Protein AF-A0A957UY14-F1 (afdb_monomer)

Radius of gyration: 18.24 Å; Cα contacts (8 Å, |Δi|>4): 116; chains: 1; bounding box: 38×36×48 Å

Structure (mmCIF, N/CA/C/O backbone):
data_AF-A0A957UY14-F1
#
_entry.id   AF-A0A957UY14-F1
#
loop_
_atom_site.group_PDB
_atom_site.id
_atom_site.type_symbol
_atom_site.label_atom_id
_atom_site.label_alt_id
_atom_site.label_comp_id
_atom_site.label_asym_id
_atom_site.label_entity_id
_atom_site.label_seq_id
_atom_site.pdbx_PDB_ins_code
_atom_site.Cartn_x
_atom_site.Cartn_y
_atom_site.Cartn_z
_atom_site.occupancy
_atom_site.B_iso_or_equiv
_atom_site.auth_seq_id
_atom_site.auth_comp_id
_atom_site.auth_asym_id
_atom_site.auth_atom_id
_atom_site.pdbx_PDB_model_num
ATOM 1 N N . MET A 1 1 ? 6.338 5.006 -22.745 1.00 72.25 1 MET A N 1
ATOM 2 C CA . MET A 1 1 ? 5.763 6.368 -22.820 1.00 72.25 1 MET A CA 1
ATOM 3 C C . MET A 1 1 ? 5.043 6.459 -24.141 1.00 72.25 1 MET A C 1
ATOM 5 O O . MET A 1 1 ? 5.580 5.964 -25.119 1.00 72.25 1 MET A O 1
ATOM 9 N N . THR A 1 2 ? 3.829 6.998 -24.161 1.00 76.50 2 THR A N 1
ATOM 10 C CA . THR A 1 2 ? 2.974 6.972 -25.360 1.00 76.50 2 THR A CA 1
ATOM 11 C C . THR A 1 2 ? 3.459 7.912 -26.467 1.00 76.50 2 THR A C 1
ATOM 13 O O . THR A 1 2 ? 2.970 7.837 -27.590 1.00 76.50 2 THR A O 1
ATOM 16 N N . GLY A 1 3 ? 4.407 8.805 -26.159 1.00 80.12 3 GLY A N 1
ATOM 17 C CA . GLY A 1 3 ? 4.925 9.821 -27.075 1.00 80.12 3 GLY A CA 1
ATOM 18 C C . GLY A 1 3 ? 4.070 11.090 -27.094 1.00 80.12 3 GLY A C 1
ATOM 19 O O . GLY A 1 3 ? 4.488 12.113 -27.636 1.00 80.12 3 GLY A O 1
ATOM 20 N N . PHE A 1 4 ? 2.895 11.065 -26.457 1.00 86.50 4 PHE A N 1
ATOM 21 C CA . PHE A 1 4 ? 2.020 12.221 -26.316 1.00 86.50 4 PHE A CA 1
ATOM 22 C C . PHE A 1 4 ? 2.350 12.973 -25.028 1.00 86.50 4 PHE A C 1
ATOM 24 O O . PHE A 1 4 ? 1.929 12.582 -23.940 1.00 86.50 4 PHE A O 1
ATOM 31 N N . PHE A 1 5 ? 3.051 14.104 -25.157 1.00 86.12 5 PHE A N 1
ATOM 32 C CA . PHE A 1 5 ? 3.450 14.954 -24.026 1.00 86.12 5 PHE A CA 1
ATOM 33 C C . PHE A 1 5 ? 2.296 15.256 -23.056 1.00 86.12 5 PHE A C 1
ATOM 35 O O . PHE A 1 5 ? 2.445 15.115 -21.845 1.00 86.12 5 PHE A O 1
ATOM 42 N N . TRP A 1 6 ? 1.124 15.609 -23.593 1.00 89.06 6 TRP A N 1
ATOM 43 C CA . TRP A 1 6 ? -0.068 15.951 -22.810 1.00 89.06 6 TRP A CA 1
ATOM 44 C C . TRP A 1 6 ? -0.649 14.794 -21.998 1.00 89.06 6 TRP A C 1
ATOM 46 O O . TRP A 1 6 ? -1.484 15.035 -21.135 1.00 89.06 6 TRP A O 1
ATOM 56 N N . PHE A 1 7 ? -0.229 13.559 -22.261 1.00 86.38 7 PHE A N 1
ATOM 57 C CA . PHE A 1 7 ? -0.641 12.384 -21.503 1.00 86.38 7 PHE A CA 1
ATOM 58 C C . PHE A 1 7 ? 0.487 11.886 -20.594 1.00 86.38 7 PHE A C 1
ATOM 60 O O . PHE A 1 7 ? 0.280 11.643 -19.407 1.00 86.38 7 PHE A O 1
ATOM 67 N N . ASP A 1 8 ? 1.703 11.817 -21.132 1.00 88.38 8 ASP A N 1
ATOM 68 C CA . ASP A 1 8 ? 2.876 11.290 -20.440 1.00 88.38 8 ASP A CA 1
ATOM 69 C C . ASP A 1 8 ? 3.342 12.207 -19.290 1.00 88.38 8 ASP A C 1
ATOM 71 O O . ASP A 1 8 ? 3.679 11.719 -18.207 1.00 88.38 8 ASP A O 1
ATOM 75 N N . TRP A 1 9 ? 3.325 13.535 -19.487 1.00 90.50 9 TRP A N 1
ATOM 76 C CA . TRP A 1 9 ? 3.751 14.492 -18.458 1.00 90.50 9 TRP A CA 1
ATOM 77 C C . TRP A 1 9 ? 2.804 14.526 -17.249 1.00 90.50 9 TRP A C 1
ATOM 79 O O . TRP A 1 9 ? 3.298 14.349 -16.129 1.00 90.50 9 TRP A O 1
ATOM 89 N N . PRO A 1 10 ? 1.469 14.688 -17.406 1.00 94.19 10 PRO A N 1
ATOM 90 C CA . PRO A 1 10 ? 0.572 14.677 -16.254 1.00 94.19 10 PRO 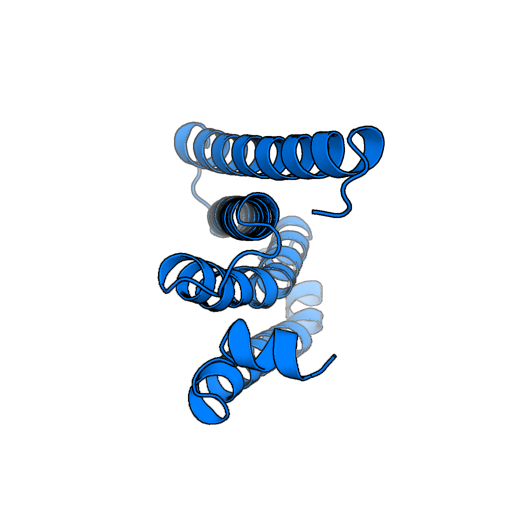A CA 1
ATOM 91 C C . PRO A 1 10 ? 0.601 13.350 -15.506 1.00 94.19 10 PRO A C 1
ATOM 93 O O . PRO A 1 10 ? 0.535 13.349 -14.282 1.00 94.19 10 PRO A O 1
ATOM 96 N N . LEU A 1 11 ? 0.723 12.225 -16.216 1.00 92.75 11 LEU A N 1
ATOM 97 C CA . LEU A 1 11 ? 0.752 10.906 -15.595 1.00 92.75 11 LEU A CA 1
ATOM 98 C C . LEU A 1 11 ? 1.959 10.750 -14.657 1.00 92.75 11 LEU A C 1
ATOM 100 O O . LEU A 1 11 ? 1.794 10.359 -13.500 1.00 92.75 11 LEU A O 1
ATOM 104 N N . LEU A 1 12 ? 3.158 11.121 -15.123 1.00 93.00 12 LEU A N 1
ATOM 105 C CA . LEU A 1 12 ? 4.360 11.138 -14.286 1.00 93.00 12 LEU A CA 1
ATOM 106 C C . LEU A 1 12 ? 4.232 12.122 -13.120 1.00 93.00 12 LEU A C 1
ATOM 108 O O . LEU A 1 12 ? 4.537 11.765 -11.982 1.00 93.00 12 LEU A O 1
ATOM 112 N N . ALA A 1 13 ? 3.775 13.348 -13.394 1.00 94.69 13 ALA A N 1
ATOM 113 C CA . ALA A 1 13 ? 3.656 14.394 -12.384 1.00 94.69 13 ALA A CA 1
ATOM 114 C C . ALA A 1 13 ? 2.683 13.996 -11.267 1.00 94.69 13 ALA A C 1
ATOM 116 O O . ALA A 1 13 ? 3.012 14.128 -10.090 1.00 94.69 13 ALA A O 1
ATOM 117 N N . LEU A 1 14 ? 1.513 13.460 -11.623 1.00 95.94 14 LEU A N 1
ATOM 118 C CA . LEU A 1 14 ? 0.502 13.005 -10.669 1.00 95.94 14 LEU A CA 1
ATOM 119 C C . LEU A 1 14 ? 0.990 11.809 -9.857 1.00 95.94 14 LEU A C 1
ATOM 121 O O . LEU A 1 14 ? 0.802 11.781 -8.643 1.00 95.94 14 LEU A O 1
ATOM 125 N N . SER A 1 15 ? 1.637 10.839 -10.505 1.00 95.31 15 SER A N 1
ATOM 126 C CA . SER A 1 15 ? 2.206 9.684 -9.811 1.00 95.31 15 SER A CA 1
ATOM 127 C C . SER A 1 15 ? 3.245 10.118 -8.774 1.00 95.31 15 SER A C 1
ATOM 129 O O . SER A 1 15 ? 3.146 9.754 -7.601 1.00 95.31 15 SER A O 1
ATOM 131 N N . LEU A 1 16 ? 4.194 10.970 -9.172 1.00 95.50 16 LEU A N 1
ATOM 132 C CA . LEU A 1 16 ? 5.233 11.466 -8.274 1.00 95.50 16 LEU A CA 1
ATOM 133 C C . LEU A 1 16 ? 4.650 12.324 -7.143 1.00 95.50 16 LEU A C 1
ATOM 135 O O . LEU A 1 16 ? 5.020 12.145 -5.982 1.00 95.50 16 LEU A O 1
ATOM 139 N N . ALA A 1 17 ? 3.713 13.220 -7.462 1.00 97.44 17 ALA A N 1
ATOM 140 C CA . ALA A 1 17 ? 3.041 14.060 -6.477 1.00 97.44 17 ALA A CA 1
ATOM 141 C C . ALA A 1 17 ? 2.303 13.215 -5.429 1.00 97.44 17 ALA A C 1
ATOM 143 O O . ALA A 1 17 ? 2.483 13.443 -4.235 1.00 97.44 17 ALA A O 1
ATOM 144 N N . ASN A 1 18 ? 1.547 12.197 -5.851 1.00 97.06 18 ASN A N 1
ATOM 145 C CA . ASN A 1 18 ? 0.877 11.274 -4.932 1.00 97.06 18 ASN A CA 1
ATOM 146 C C . ASN A 1 18 ? 1.880 10.526 -4.050 1.00 97.06 18 ASN A C 1
ATOM 148 O O . ASN A 1 18 ? 1.674 10.418 -2.840 1.00 97.06 18 ASN A O 1
ATOM 152 N N . GLY A 1 19 ? 2.991 10.061 -4.628 1.00 97.06 19 GLY A N 1
ATOM 153 C CA . GLY A 1 19 ? 4.067 9.414 -3.879 1.00 97.06 19 GLY A CA 1
ATOM 154 C C . GLY A 1 19 ? 4.626 10.302 -2.764 1.00 97.06 19 GLY A C 1
ATOM 155 O O . GLY A 1 19 ? 4.734 9.860 -1.616 1.00 97.06 19 GLY A O 1
ATOM 156 N N . ILE A 1 20 ? 4.919 11.567 -3.081 1.00 98.00 20 ILE A N 1
ATOM 157 C CA . ILE A 1 20 ? 5.446 12.555 -2.128 1.00 98.00 20 ILE A CA 1
ATOM 158 C C . ILE A 1 20 ? 4.407 12.894 -1.058 1.00 98.00 20 ILE A C 1
ATOM 160 O O . ILE A 1 20 ? 4.727 12.879 0.130 1.00 98.00 20 ILE A O 1
ATOM 164 N N . VAL A 1 21 ? 3.164 13.175 -1.459 1.00 98.25 21 VAL A N 1
ATOM 165 C CA . VAL A 1 21 ? 2.084 13.551 -0.537 1.00 98.25 21 VAL A CA 1
ATOM 166 C C . VAL A 1 21 ? 1.811 12.436 0.467 1.00 98.25 21 VAL A C 1
ATOM 168 O O . VAL A 1 21 ? 1.676 12.714 1.655 1.00 98.25 21 VAL A O 1
ATOM 171 N N . LEU A 1 22 ? 1.779 11.176 0.029 1.00 97.62 22 LEU A N 1
ATOM 172 C CA . LEU A 1 22 ? 1.540 10.038 0.918 1.00 97.62 22 LEU A CA 1
ATOM 173 C C . LEU A 1 22 ? 2.717 9.773 1.865 1.00 97.62 22 LEU A C 1
ATOM 175 O O . LEU A 1 22 ? 2.499 9.472 3.041 1.00 97.62 22 LEU A O 1
ATOM 179 N N . LEU A 1 23 ? 3.958 9.937 1.393 1.00 97.94 23 LEU A N 1
ATOM 180 C CA . LEU A 1 23 ? 5.142 9.850 2.254 1.00 97.94 23 LEU A CA 1
ATOM 181 C C . LEU A 1 23 ? 5.103 10.927 3.337 1.00 97.94 23 LEU A C 1
ATOM 183 O O . LEU A 1 23 ? 5.239 10.631 4.526 1.00 97.94 23 LEU A O 1
ATOM 187 N N . TRP A 1 24 ? 4.884 12.172 2.911 1.00 98.25 24 TRP A N 1
ATOM 188 C CA . TRP A 1 24 ? 4.780 13.328 3.788 1.00 98.25 24 TRP A CA 1
ATOM 189 C C . TRP A 1 24 ? 3.652 13.152 4.804 1.00 98.25 24 TRP A C 1
ATOM 191 O O . TRP A 1 24 ? 3.884 13.331 5.996 1.00 98.25 24 TRP A O 1
ATOM 201 N N . LEU A 1 25 ? 2.468 12.716 4.369 1.00 97.19 25 LEU A N 1
ATOM 202 C CA . LEU A 1 25 ? 1.332 12.457 5.250 1.00 97.19 25 LEU A CA 1
ATOM 203 C C . LEU A 1 25 ? 1.677 11.410 6.315 1.00 97.19 25 LEU A C 1
ATOM 205 O O . LEU A 1 25 ? 1.435 11.638 7.500 1.00 97.19 25 LEU A O 1
ATOM 209 N N . GLY A 1 26 ? 2.282 10.285 5.920 1.00 96.88 26 GLY A N 1
ATOM 210 C CA . GLY A 1 26 ? 2.705 9.248 6.861 1.00 96.88 26 GLY A CA 1
ATOM 211 C C . GLY A 1 26 ? 3.731 9.759 7.880 1.00 96.88 26 GLY A C 1
ATOM 212 O O . GLY A 1 26 ? 3.611 9.464 9.068 1.00 96.88 26 GLY A O 1
ATOM 213 N N . LEU A 1 27 ? 4.698 10.576 7.446 1.00 97.69 27 LEU A N 1
ATOM 214 C CA . LEU A 1 27 ? 5.678 11.208 8.337 1.00 97.69 27 LEU A CA 1
ATOM 215 C C . LEU A 1 27 ? 5.025 12.205 9.297 1.00 97.69 27 LEU A C 1
ATOM 217 O O . LEU A 1 27 ? 5.273 12.144 10.499 1.00 97.69 27 LEU A O 1
ATOM 221 N N . VAL A 1 28 ? 4.168 13.097 8.796 1.00 97.50 28 VAL A N 1
ATOM 222 C CA . VAL A 1 28 ? 3.468 14.090 9.621 1.00 97.50 28 VAL A CA 1
ATOM 223 C C . VAL A 1 28 ? 2.634 13.397 10.687 1.00 97.50 28 VAL A C 1
ATOM 225 O O . VAL A 1 28 ? 2.759 13.744 11.860 1.00 97.50 28 VAL A O 1
ATOM 228 N N . VAL A 1 29 ? 1.851 12.382 10.317 1.00 96.12 29 VAL A N 1
ATOM 229 C CA . VAL A 1 29 ? 1.060 11.602 11.276 1.00 96.12 29 VAL A CA 1
ATOM 230 C C . VAL A 1 29 ? 1.973 10.922 12.298 1.00 96.12 29 VAL A C 1
ATOM 232 O O . VAL A 1 29 ? 1.749 11.054 13.499 1.00 96.12 29 VAL A O 1
ATOM 235 N N . LEU A 1 30 ? 3.035 10.238 11.869 1.00 96.38 30 LEU A N 1
ATOM 236 C CA . LEU A 1 30 ? 3.923 9.515 12.783 1.00 96.38 30 LEU A CA 1
ATOM 237 C C . LEU A 1 30 ? 4.637 10.434 13.790 1.00 96.38 30 LEU A C 1
ATOM 239 O O . LEU A 1 30 ? 4.835 10.046 14.946 1.00 96.38 30 LEU A O 1
ATOM 243 N N . LEU A 1 31 ? 5.034 11.628 13.348 1.00 96.06 31 LEU A N 1
ATOM 244 C CA . LEU A 1 31 ? 5.824 12.574 14.135 1.00 96.06 31 LEU A CA 1
ATOM 245 C C . LEU A 1 31 ? 4.972 13.495 15.018 1.00 96.06 31 LEU A C 1
ATOM 247 O O . LEU A 1 31 ? 5.445 13.895 16.076 1.00 96.06 31 LEU A O 1
ATOM 251 N N . ASN A 1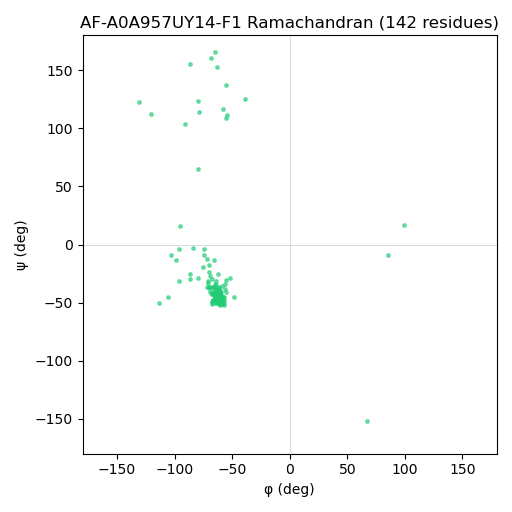 32 ? 3.736 13.812 14.618 1.00 96.62 32 ASN A N 1
ATOM 252 C CA . ASN A 1 32 ? 2.887 14.777 15.331 1.00 96.62 32 ASN A CA 1
ATOM 253 C C . ASN A 1 32 ? 1.783 14.132 16.181 1.00 96.62 32 ASN A C 1
ATOM 255 O O . ASN A 1 32 ? 1.110 14.831 16.933 1.00 96.62 32 ASN A O 1
ATOM 259 N N . THR A 1 33 ? 1.556 12.818 16.083 1.00 94.25 33 THR A N 1
ATOM 260 C CA . THR A 1 33 ? 0.497 12.181 16.879 1.00 94.25 33 THR A CA 1
ATOM 261 C C . THR A 1 33 ? 0.954 11.928 18.318 1.00 94.25 33 THR A C 1
ATOM 263 O O . THR A 1 33 ? 1.904 11.182 18.546 1.00 94.25 33 THR A O 1
ATOM 266 N N . GLU A 1 34 ? 0.216 12.457 19.300 1.00 90.94 34 GLU A N 1
ATOM 267 C CA . GLU A 1 34 ? 0.499 12.255 20.733 1.00 90.94 34 GLU A CA 1
ATOM 268 C C . GLU A 1 34 ? 0.335 10.794 21.189 1.00 90.94 34 GLU A C 1
ATOM 270 O O . GLU A 1 34 ? 1.056 10.315 22.064 1.00 90.94 34 GLU A O 1
ATOM 275 N N . ARG A 1 35 ? -0.615 10.054 20.597 1.00 87.88 35 ARG A N 1
ATOM 276 C CA . ARG A 1 35 ? -0.898 8.648 20.934 1.00 87.88 35 ARG A CA 1
ATOM 277 C C . ARG A 1 35 ? -0.713 7.726 19.732 1.00 87.88 35 ARG A C 1
ATOM 279 O O . ARG A 1 35 ? -1.528 7.708 18.811 1.00 87.88 35 ARG A O 1
ATOM 286 N N . ARG A 1 36 ? 0.307 6.866 19.788 1.00 90.56 36 ARG A N 1
ATOM 287 C CA . ARG A 1 36 ? 0.606 5.849 18.761 1.00 90.56 36 ARG A CA 1
ATOM 288 C C . ARG A 1 36 ? -0.282 4.609 18.892 1.00 90.56 36 ARG A C 1
ATOM 290 O O . ARG A 1 36 ? 0.181 3.520 19.214 1.00 90.56 36 ARG A O 1
ATOM 297 N N . THR A 1 37 ? -1.584 4.781 18.684 1.00 92.94 37 THR A N 1
ATOM 298 C CA . THR A 1 37 ? -2.530 3.652 18.673 1.00 92.94 37 THR A CA 1
ATOM 299 C C . THR A 1 37 ? -2.303 2.745 17.458 1.00 92.94 37 THR A C 1
ATOM 301 O O . THR A 1 37 ? -1.730 3.174 16.455 1.00 92.94 37 THR A O 1
ATOM 304 N N . ALA A 1 38 ? -2.788 1.499 17.509 1.00 91.06 38 ALA A N 1
ATOM 305 C CA . ALA A 1 38 ? -2.636 0.562 16.393 1.00 91.06 38 ALA A CA 1
ATOM 306 C C . ALA A 1 38 ? -3.263 1.086 15.087 1.00 91.06 38 ALA A C 1
ATOM 308 O O . ALA A 1 38 ? -2.688 0.900 14.021 1.00 91.06 38 ALA A O 1
ATOM 309 N N . GLY A 1 39 ? -4.386 1.809 15.158 1.00 92.38 39 GLY A N 1
ATOM 310 C CA . GLY A 1 39 ? -4.991 2.443 13.983 1.00 92.38 39 GLY A CA 1
ATOM 311 C C . GLY A 1 39 ? -4.149 3.548 13.365 1.00 92.38 39 GLY A C 1
ATOM 312 O O . GLY A 1 39 ? -4.076 3.641 12.145 1.00 92.38 39 GLY A O 1
ATOM 313 N N . VAL A 1 40 ? -3.462 4.343 14.190 1.00 94.44 40 VAL A N 1
ATOM 314 C CA . VAL A 1 40 ? -2.518 5.360 13.702 1.00 94.44 40 VAL A CA 1
ATOM 315 C C . VAL A 1 40 ? -1.346 4.680 12.998 1.00 94.44 40 VAL A C 1
ATOM 317 O O . VAL A 1 40 ? -0.968 5.094 11.908 1.00 94.44 40 VAL A O 1
ATOM 320 N N . MET A 1 41 ? -0.806 3.598 13.568 1.00 95.38 41 MET A N 1
ATOM 321 C CA . MET A 1 41 ? 0.266 2.832 12.920 1.00 95.38 41 MET A CA 1
ATOM 322 C C . MET A 1 41 ? -0.200 2.189 11.605 1.00 95.38 41 MET A C 1
ATOM 324 O O . MET A 1 41 ? 0.541 2.218 10.626 1.00 95.38 41 MET A O 1
ATOM 328 N N . LEU A 1 42 ? -1.434 1.672 11.546 1.00 94.75 42 LEU A N 1
ATOM 329 C CA . LEU A 1 42 ? -2.034 1.153 10.310 1.00 94.75 42 LEU A CA 1
ATOM 330 C C . LEU A 1 42 ? -2.211 2.244 9.250 1.00 94.75 42 LEU A C 1
ATOM 332 O O . LEU A 1 42 ? -1.930 1.996 8.081 1.00 94.75 42 LEU A O 1
ATOM 336 N N . LEU A 1 43 ? -2.637 3.445 9.646 1.00 95.25 43 LEU A N 1
ATOM 337 C CA . LEU A 1 43 ? -2.785 4.584 8.742 1.00 95.25 43 LEU A CA 1
ATOM 338 C C . LEU A 1 43 ? -1.430 5.027 8.172 1.00 95.25 43 LEU A C 1
ATOM 340 O O . LEU A 1 43 ? -1.312 5.232 6.966 1.00 95.25 43 LEU A O 1
ATOM 344 N N . VAL A 1 44 ? -0.399 5.120 9.020 1.00 96.69 44 VAL A N 1
ATOM 345 C CA . VAL A 1 44 ? 0.980 5.423 8.598 1.00 96.69 44 VAL A CA 1
ATOM 346 C C . VAL A 1 44 ? 1.493 4.354 7.633 1.00 96.69 44 VAL A C 1
ATOM 348 O O . VAL A 1 44 ? 2.008 4.688 6.569 1.00 96.69 44 VAL A O 1
ATOM 351 N N . ALA A 1 45 ? 1.299 3.073 7.960 1.00 95.69 45 ALA A N 1
ATOM 352 C CA . ALA A 1 45 ? 1.698 1.969 7.094 1.00 95.69 45 ALA A CA 1
ATOM 353 C C . ALA A 1 45 ? 0.971 2.011 5.740 1.00 95.69 45 ALA A C 1
ATOM 355 O O . ALA A 1 45 ? 1.612 1.865 4.704 1.00 95.69 45 ALA A O 1
ATOM 356 N N . ALA A 1 46 ? -0.342 2.262 5.725 1.00 95.81 46 ALA A N 1
ATOM 357 C CA . ALA A 1 46 ? -1.116 2.404 4.492 1.00 95.81 46 ALA A CA 1
ATOM 358 C C . ALA A 1 46 ? -0.601 3.562 3.622 1.00 95.81 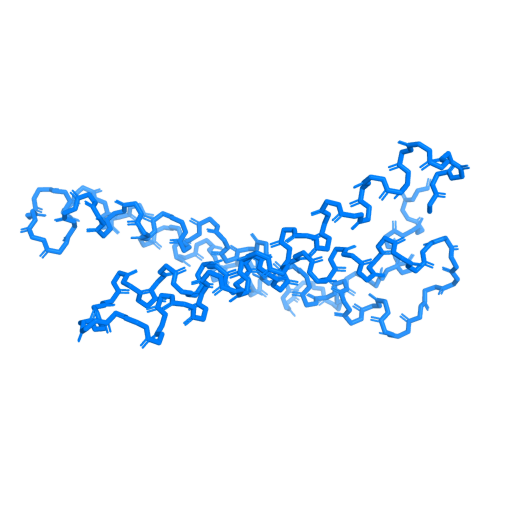46 ALA A C 1
ATOM 360 O O . ALA A 1 46 ? -0.425 3.393 2.416 1.00 95.81 46 ALA A O 1
ATOM 361 N N . ALA A 1 47 ? -0.300 4.713 4.234 1.00 96.88 47 ALA A N 1
ATOM 362 C CA . ALA A 1 47 ? 0.255 5.866 3.532 1.00 96.88 47 ALA A CA 1
ATOM 363 C C . ALA A 1 47 ? 1.632 5.551 2.922 1.00 96.88 47 ALA A C 1
ATOM 365 O O . ALA A 1 47 ? 1.873 5.834 1.750 1.00 96.88 47 ALA A O 1
ATOM 366 N N . TRP A 1 48 ? 2.522 4.898 3.670 1.00 96.94 48 TRP A N 1
ATOM 367 C CA . TRP A 1 48 ? 3.842 4.515 3.161 1.00 96.94 48 TRP A CA 1
ATOM 368 C C . TRP A 1 48 ? 3.782 3.433 2.081 1.00 96.94 48 TRP A C 1
ATOM 370 O O . TRP A 1 48 ? 4.528 3.523 1.110 1.00 96.94 48 TRP A O 1
ATOM 380 N N . LEU A 1 49 ? 2.872 2.460 2.189 1.00 96.00 49 LEU A N 1
ATOM 381 C CA . LEU A 1 49 ? 2.632 1.480 1.124 1.00 96.00 49 LEU A CA 1
ATOM 382 C C . LEU A 1 49 ? 2.140 2.165 -0.154 1.00 96.00 49 LEU A C 1
ATOM 384 O O . LEU A 1 49 ? 2.638 1.870 -1.238 1.00 96.00 49 LEU A O 1
ATOM 388 N N . GLY A 1 50 ? 1.215 3.120 -0.033 1.00 95.50 50 GLY A N 1
ATOM 389 C CA . GLY A 1 50 ? 0.774 3.926 -1.168 1.00 95.50 50 GLY A CA 1
ATOM 390 C C . GLY A 1 50 ? 1.918 4.740 -1.781 1.00 95.50 50 GLY A C 1
ATOM 391 O O . GLY A 1 50 ? 2.074 4.755 -2.999 1.00 95.50 50 GLY A O 1
ATOM 392 N N . SER A 1 51 ? 2.779 5.346 -0.960 1.00 96.44 51 SER A N 1
ATOM 393 C CA . SER A 1 51 ? 3.974 6.043 -1.449 1.00 96.44 51 SER A CA 1
ATOM 394 C C . SER A 1 51 ? 4.931 5.109 -2.196 1.00 96.44 51 SER A C 1
ATOM 396 O O . SER A 1 51 ? 5.340 5.421 -3.313 1.00 96.44 51 SER A O 1
ATOM 398 N N . ALA A 1 52 ? 5.232 3.935 -1.631 1.00 94.56 52 ALA A N 1
ATOM 399 C CA . ALA A 1 52 ? 6.091 2.931 -2.255 1.00 94.56 52 ALA A CA 1
ATOM 400 C C . ALA A 1 52 ? 5.527 2.448 -3.601 1.00 94.56 52 ALA A C 1
ATOM 402 O O . ALA A 1 52 ? 6.273 2.321 -4.572 1.00 94.56 52 ALA A O 1
ATOM 403 N N . PHE A 1 53 ? 4.207 2.250 -3.684 1.00 94.19 53 PHE A N 1
ATOM 404 C CA . PHE A 1 53 ? 3.524 1.944 -4.939 1.00 94.19 53 PHE A CA 1
ATOM 405 C C . PHE A 1 53 ? 3.732 3.046 -5.983 1.00 94.19 53 PHE A C 1
ATOM 407 O O . PHE A 1 53 ? 4.164 2.759 -7.096 1.00 94.19 53 PHE A O 1
ATOM 414 N N . PHE A 1 54 ? 3.477 4.310 -5.634 1.00 95.19 54 PHE A N 1
ATOM 415 C CA . PHE A 1 54 ? 3.647 5.422 -6.572 1.00 95.19 54 PHE A CA 1
ATOM 416 C C . PHE A 1 54 ? 5.114 5.671 -6.948 1.00 95.19 54 PHE A C 1
ATOM 418 O O . PHE A 1 54 ? 5.391 6.090 -8.071 1.00 95.19 54 PHE A O 1
ATOM 425 N N . ALA A 1 55 ? 6.069 5.372 -6.064 1.00 92.19 55 ALA A N 1
ATOM 426 C CA . ALA A 1 55 ? 7.494 5.408 -6.386 1.00 92.19 55 ALA A CA 1
ATOM 427 C C . ALA A 1 55 ? 7.849 4.352 -7.445 1.00 92.19 55 ALA A C 1
ATOM 429 O O . ALA A 1 55 ? 8.427 4.697 -8.477 1.00 92.19 55 ALA A O 1
ATOM 430 N N . ALA A 1 56 ? 7.427 3.098 -7.240 1.00 91.31 56 ALA A N 1
ATOM 431 C CA . ALA A 1 56 ? 7.604 2.025 -8.217 1.00 91.31 56 ALA A CA 1
ATOM 432 C C . ALA A 1 56 ? 6.905 2.352 -9.547 1.00 91.31 56 ALA A C 1
ATOM 434 O O . ALA A 1 56 ? 7.508 2.236 -10.611 1.00 91.31 56 ALA A O 1
ATOM 435 N N . HIS A 1 57 ? 5.665 2.848 -9.492 1.00 91.25 57 HIS A N 1
ATOM 436 C CA . HIS A 1 57 ? 4.901 3.251 -10.672 1.00 91.25 57 HIS A CA 1
ATOM 437 C C . HIS A 1 57 ? 5.602 4.363 -11.461 1.00 91.25 57 HIS A C 1
ATOM 439 O O . HIS A 1 57 ? 5.748 4.260 -12.676 1.00 91.25 57 HIS A O 1
ATOM 445 N N . THR A 1 58 ? 6.101 5.395 -10.777 1.00 91.88 58 THR A N 1
ATOM 446 C CA . THR A 1 58 ? 6.849 6.491 -11.411 1.00 91.88 58 THR A CA 1
ATOM 447 C C . THR A 1 58 ? 8.138 5.983 -12.054 1.00 91.88 58 THR A C 1
ATOM 449 O O . THR A 1 58 ? 8.435 6.362 -13.184 1.00 91.88 58 THR A O 1
ATOM 452 N N . ALA A 1 59 ? 8.883 5.103 -11.376 1.00 88.94 59 ALA A N 1
ATOM 453 C CA . ALA A 1 59 ? 10.109 4.517 -11.917 1.00 88.94 59 ALA A CA 1
ATOM 454 C C . ALA A 1 59 ? 9.838 3.689 -13.184 1.00 88.94 59 ALA A C 1
ATOM 456 O O . ALA A 1 59 ? 10.552 3.830 -14.178 1.00 88.94 59 ALA A O 1
ATOM 457 N N . ILE A 1 60 ? 8.768 2.887 -13.177 1.00 87.25 60 ILE A N 1
ATOM 458 C CA . ILE A 1 60 ? 8.337 2.103 -14.339 1.00 87.25 60 ILE A CA 1
ATOM 459 C C . ILE A 1 60 ? 7.931 3.032 -15.489 1.00 87.25 60 ILE A C 1
ATOM 461 O O . ILE A 1 60 ? 8.420 2.874 -16.605 1.00 87.25 60 ILE A O 1
ATOM 465 N N . LEU A 1 61 ? 7.103 4.048 -15.233 1.00 87.38 61 LEU A N 1
ATOM 466 C CA . LEU A 1 61 ? 6.682 5.004 -16.262 1.00 87.38 61 LEU A CA 1
ATOM 467 C C . LEU A 1 61 ? 7.857 5.782 -16.872 1.00 87.38 61 LEU A C 1
ATOM 469 O O . LEU A 1 61 ? 7.901 5.969 -18.089 1.00 87.38 61 LEU A O 1
ATOM 473 N N . ALA A 1 62 ? 8.805 6.218 -16.039 1.00 85.56 62 ALA A N 1
ATOM 474 C CA . ALA A 1 62 ? 9.975 6.980 -16.466 1.00 85.56 62 ALA A CA 1
ATOM 475 C C . ALA A 1 62 ? 10.962 6.140 -17.292 1.00 85.56 62 ALA A C 1
ATOM 477 O O . ALA A 1 62 ? 11.676 6.689 -18.127 1.00 85.56 62 ALA A O 1
ATOM 478 N N . SER A 1 63 ? 10.989 4.817 -17.092 1.00 80.44 63 SER A N 1
ATOM 479 C CA . SER A 1 63 ? 11.866 3.907 -17.842 1.00 80.44 63 SER A CA 1
ATOM 480 C C . SER A 1 63 ? 11.479 3.732 -19.321 1.00 80.44 63 SER A C 1
ATOM 482 O O . SER A 1 63 ? 12.313 3.335 -20.134 1.00 80.44 63 SER A O 1
ATOM 484 N N . GLY A 1 64 ? 10.250 4.098 -19.705 1.00 72.81 64 GLY A N 1
ATOM 485 C CA . GLY A 1 64 ? 9.805 4.071 -21.099 1.00 72.81 64 GLY A CA 1
ATOM 486 C C . GLY A 1 64 ? 9.688 2.657 -21.692 1.00 72.81 64 GLY A C 1
ATOM 487 O O . GLY A 1 64 ? 9.383 1.706 -20.986 1.00 72.81 64 GLY A O 1
ATOM 488 N N . GLU A 1 65 ? 9.872 2.540 -23.012 1.00 63.53 65 GLU A N 1
ATOM 489 C CA . GLU A 1 65 ? 9.862 1.261 -23.763 1.00 63.53 65 GLU A CA 1
ATOM 490 C C . GLU A 1 65 ? 11.281 0.694 -23.974 1.00 63.53 65 GLU A C 1
ATOM 492 O O . GLU A 1 65 ? 11.510 -0.144 -24.843 1.00 63.53 65 GLU A O 1
ATOM 497 N N . GLY A 1 66 ? 12.262 1.189 -23.213 1.00 64.00 66 GLY A N 1
ATOM 498 C CA . GLY A 1 66 ? 13.642 0.720 -23.296 1.00 64.00 66 GLY A CA 1
ATOM 499 C C . GLY A 1 66 ? 13.796 -0.743 -22.857 1.00 64.00 66 GLY A C 1
ATOM 500 O O . GLY A 1 66 ? 12.898 -1.302 -22.222 1.00 64.00 66 GLY A O 1
ATOM 501 N N . PRO A 1 67 ? 14.940 -1.383 -23.166 1.00 62.84 67 PRO A N 1
ATOM 502 C CA . PRO A 1 67 ? 15.192 -2.762 -22.767 1.00 62.84 67 PRO A CA 1
ATOM 503 C C . PRO A 1 67 ? 15.033 -2.924 -21.253 1.00 62.84 67 PRO A C 1
ATOM 505 O O . PRO A 1 67 ? 15.490 -2.083 -20.473 1.00 62.84 67 PRO A O 1
ATOM 508 N N . ALA A 1 68 ? 14.384 -4.018 -20.848 1.00 66.75 68 ALA A N 1
ATOM 509 C CA . ALA A 1 68 ? 14.139 -4.329 -19.448 1.00 66.75 68 ALA A CA 1
ATOM 510 C C . ALA A 1 68 ? 15.462 -4.341 -18.669 1.00 66.75 68 ALA A C 1
ATOM 512 O O . ALA A 1 68 ? 16.306 -5.220 -18.849 1.00 66.75 68 ALA A O 1
ATOM 513 N N . SER A 1 69 ? 15.661 -3.338 -17.817 1.00 76.50 69 SER A N 1
ATOM 514 C CA . SER A 1 69 ? 16.841 -3.259 -16.960 1.00 76.50 69 SER A CA 1
ATOM 515 C C . SER A 1 69 ? 16.605 -4.021 -15.657 1.00 76.50 69 SER A C 1
ATOM 517 O O . SER A 1 69 ? 15.470 -4.151 -15.195 1.00 76.50 69 SER A O 1
ATOM 519 N N . ALA A 1 70 ? 17.680 -4.479 -15.009 1.00 76.94 70 ALA A N 1
ATOM 520 C CA . ALA A 1 70 ? 17.590 -5.111 -13.690 1.00 76.94 70 ALA A CA 1
ATOM 521 C C . ALA A 1 70 ? 16.905 -4.197 -12.652 1.00 76.94 70 ALA A C 1
ATOM 523 O O . ALA A 1 70 ? 16.150 -4.671 -11.808 1.00 76.94 70 ALA A O 1
ATOM 524 N N . ALA A 1 71 ? 17.113 -2.878 -12.756 1.00 77.69 71 ALA A N 1
ATOM 525 C CA . ALA A 1 71 ? 16.437 -1.894 -11.916 1.00 77.69 71 ALA A CA 1
ATOM 526 C C . ALA A 1 71 ? 14.924 -1.846 -12.181 1.00 77.69 71 ALA A C 1
ATOM 528 O O . ALA A 1 71 ? 14.143 -1.804 -11.236 1.00 77.69 71 ALA A O 1
ATOM 529 N N . LEU A 1 72 ? 14.498 -1.887 -13.448 1.00 80.12 72 LEU A N 1
ATOM 530 C CA . LEU A 1 72 ? 13.078 -1.935 -13.803 1.00 80.12 72 LEU A CA 1
ATOM 531 C C . LEU A 1 72 ? 12.411 -3.210 -13.283 1.00 80.12 72 LEU A C 1
ATOM 533 O O . LEU A 1 72 ? 11.306 -3.149 -12.750 1.00 80.12 72 LEU A O 1
ATOM 537 N N . ASN A 1 73 ? 13.110 -4.342 -13.388 1.00 81.88 73 ASN A N 1
ATOM 538 C CA . ASN A 1 73 ? 12.632 -5.607 -12.851 1.00 81.88 73 ASN A CA 1
ATOM 539 C C . ASN A 1 73 ? 12.467 -5.534 -11.325 1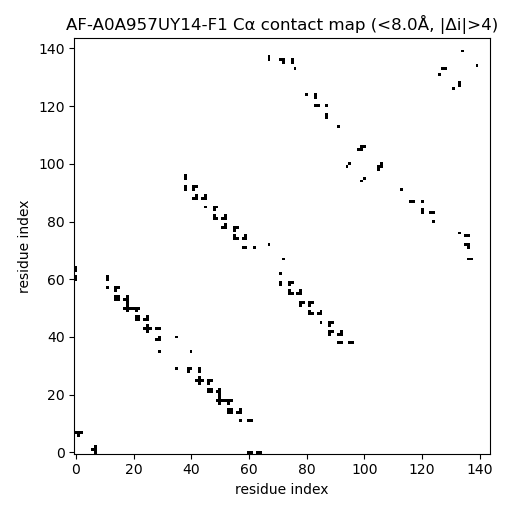.00 81.88 73 ASN A C 1
ATOM 541 O O . ASN A 1 73 ? 11.419 -5.892 -10.810 1.00 81.88 73 ASN A O 1
ATOM 545 N N . LEU A 1 74 ? 13.430 -4.953 -10.606 1.00 81.56 74 LEU A N 1
ATOM 546 C CA . LEU A 1 74 ? 13.316 -4.749 -9.160 1.00 81.56 74 LEU A CA 1
ATOM 547 C C . LEU A 1 74 ? 12.095 -3.889 -8.779 1.00 81.56 74 L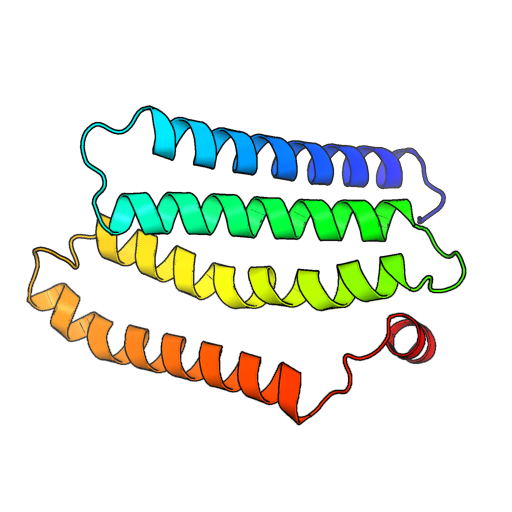EU A C 1
ATOM 549 O O . LEU A 1 74 ? 11.356 -4.231 -7.857 1.00 81.56 74 LEU A O 1
ATOM 553 N N . TRP A 1 75 ? 11.861 -2.776 -9.485 1.00 85.31 75 TRP A N 1
ATOM 554 C CA . TRP A 1 75 ? 10.697 -1.916 -9.233 1.00 85.31 75 TRP A CA 1
ATOM 555 C C . TRP A 1 75 ? 9.374 -2.609 -9.551 1.00 85.31 75 TRP A C 1
ATOM 557 O O . TRP A 1 75 ? 8.397 -2.418 -8.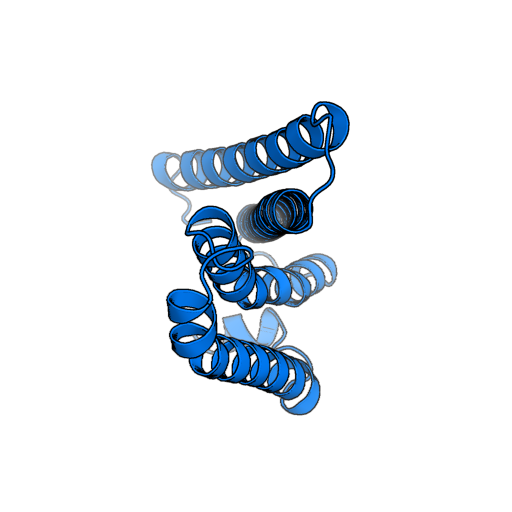827 1.00 85.31 75 TRP A O 1
ATOM 567 N N . TRP A 1 76 ? 9.352 -3.427 -10.602 1.00 83.81 76 TRP A N 1
ATOM 568 C CA . TRP A 1 76 ? 8.217 -4.272 -10.947 1.00 83.81 76 TRP A CA 1
ATOM 569 C C . TRP A 1 76 ? 7.910 -5.264 -9.825 1.00 83.81 76 TRP A C 1
ATOM 571 O O . TRP A 1 76 ? 6.795 -5.282 -9.314 1.00 83.81 76 TRP A O 1
ATOM 581 N N . GLU A 1 77 ? 8.913 -6.017 -9.378 1.00 81.62 77 GLU A N 1
ATOM 582 C CA . GLU A 1 77 ? 8.800 -7.025 -8.324 1.00 81.62 77 GLU A CA 1
ATOM 583 C C . GLU A 1 77 ? 8.310 -6.441 -6.996 1.00 81.62 77 GLU A C 1
ATOM 585 O O . GLU A 1 77 ? 7.343 -6.928 -6.405 1.00 81.62 77 GLU A O 1
ATOM 590 N N . ILE A 1 78 ? 8.948 -5.359 -6.544 1.00 82.00 78 ILE A N 1
ATOM 591 C CA . ILE A 1 78 ? 8.617 -4.714 -5.271 1.00 82.00 78 ILE A CA 1
ATOM 592 C C . ILE A 1 78 ? 7.261 -4.003 -5.354 1.00 82.00 78 ILE A C 1
ATOM 594 O O . ILE A 1 78 ? 6.547 -3.963 -4.354 1.00 82.00 78 ILE A O 1
ATOM 598 N N . GLY A 1 79 ? 6.872 -3.480 -6.522 1.00 85.06 79 GLY A N 1
ATOM 599 C CA . GLY A 1 79 ? 5.621 -2.741 -6.722 1.00 85.06 79 GLY A CA 1
ATOM 600 C C . GLY A 1 79 ? 4.349 -3.558 -6.465 1.00 85.06 79 GLY A C 1
ATOM 601 O O . GLY A 1 79 ? 3.326 -2.996 -6.064 1.00 85.06 79 GLY A O 1
ATOM 602 N N . TRP A 1 80 ? 4.413 -4.884 -6.608 1.00 86.06 80 TRP A N 1
ATOM 603 C CA . TRP A 1 80 ? 3.290 -5.783 -6.321 1.00 86.06 80 TRP A CA 1
ATOM 604 C C . TRP A 1 80 ? 2.977 -5.906 -4.828 1.00 86.06 80 TRP A C 1
ATOM 606 O O . TRP A 1 80 ? 1.811 -6.043 -4.456 1.00 86.06 80 TRP A O 1
ATOM 616 N N . LEU A 1 81 ? 3.982 -5.821 -3.952 1.00 87.94 81 LEU A N 1
ATOM 617 C CA . LEU A 1 81 ? 3.783 -5.987 -2.509 1.00 87.94 81 LEU A CA 1
ATOM 618 C C . LEU A 1 81 ? 2.870 -4.906 -1.900 1.00 87.94 81 LEU A C 1
ATOM 620 O O . LEU A 1 81 ? 1.898 -5.272 -1.230 1.00 87.94 81 LEU A O 1
ATOM 624 N N . PRO A 1 82 ? 3.091 -3.595 -2.133 1.00 90.75 82 PRO A N 1
ATOM 625 C CA . PRO A 1 82 ? 2.154 -2.585 -1.674 1.00 90.75 82 PRO A CA 1
ATOM 626 C C . PRO A 1 82 ? 0.784 -2.713 -2.336 1.0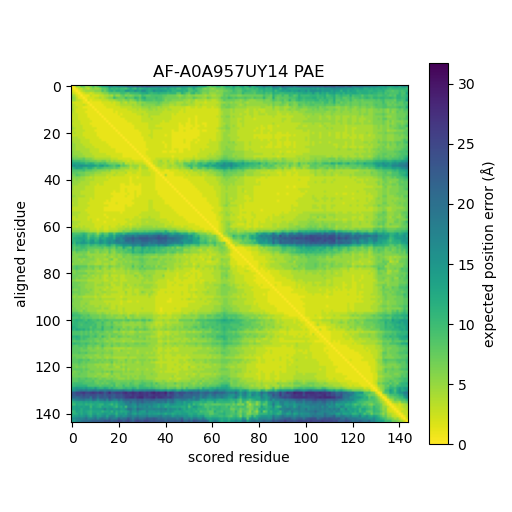0 90.75 82 PRO A C 1
ATOM 628 O O . PRO A 1 82 ? -0.219 -2.514 -1.655 1.00 90.75 82 PRO A O 1
ATOM 631 N N . LEU A 1 83 ? 0.714 -3.110 -3.611 1.00 88.44 83 LEU A N 1
ATOM 632 C CA . LEU A 1 83 ? -0.562 -3.323 -4.296 1.00 88.44 83 LEU A CA 1
ATOM 633 C C . LEU A 1 83 ? -1.411 -4.405 -3.607 1.00 88.44 83 LEU A C 1
ATOM 635 O O . LEU A 1 83 ? -2.607 -4.212 -3.399 1.00 88.44 83 LEU A O 1
ATOM 639 N N . LEU A 1 84 ? -0.786 -5.511 -3.194 1.00 90.44 84 LEU A N 1
ATOM 640 C CA . LEU A 1 84 ? -1.439 -6.587 -2.444 1.00 90.44 84 LEU A CA 1
ATOM 641 C C . LEU A 1 84 ? -1.808 -6.168 -1.014 1.00 90.44 84 LEU A C 1
ATOM 643 O O . LEU A 1 84 ? -2.846 -6.577 -0.493 1.00 90.44 84 LEU A O 1
ATOM 647 N N . ALA A 1 85 ? -0.9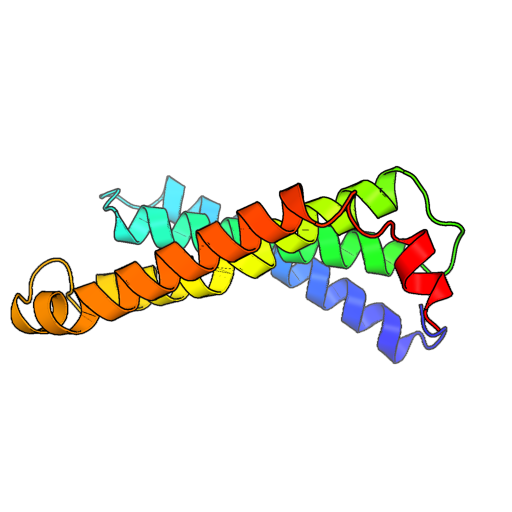64 -5.365 -0.363 1.00 91.88 85 ALA A N 1
ATOM 648 C CA . ALA A 1 85 ? -1.143 -4.980 1.035 1.00 91.88 85 ALA A CA 1
ATOM 649 C C . ALA A 1 85 ? -2.171 -3.851 1.239 1.00 91.88 85 ALA A C 1
ATOM 651 O O . ALA A 1 85 ? -2.807 -3.789 2.292 1.00 91.88 85 ALA A O 1
ATOM 652 N N . LEU A 1 86 ? -2.359 -2.966 0.254 1.00 91.00 86 LEU A N 1
ATOM 653 C CA . LEU A 1 86 ? -3.234 -1.789 0.350 1.00 91.00 86 LEU A CA 1
ATOM 654 C C . LEU A 1 86 ? -4.701 -2.111 0.707 1.00 91.00 86 LEU A C 1
ATOM 656 O O . LEU A 1 86 ? -5.239 -1.459 1.604 1.00 91.00 86 LEU A O 1
ATOM 660 N N . PRO A 1 87 ? -5.371 -3.112 0.099 1.00 91.38 87 PRO A N 1
ATOM 661 C CA . PRO A 1 87 ? -6.736 -3.475 0.486 1.00 91.38 87 PRO A CA 1
ATOM 662 C C . PRO A 1 87 ? -6.843 -3.942 1.943 1.00 91.38 87 PRO A C 1
ATOM 664 O O . PRO A 1 87 ? -7.803 -3.599 2.637 1.00 91.38 87 PRO A O 1
ATOM 667 N N . LEU A 1 88 ? -5.847 -4.697 2.424 1.00 93.31 88 LEU A N 1
ATOM 668 C CA . LEU A 1 88 ? -5.801 -5.189 3.801 1.00 93.31 88 LEU A CA 1
ATOM 669 C C . LEU A 1 88 ? -5.632 -4.033 4.790 1.00 93.31 88 LEU A C 1
ATOM 671 O O . LEU A 1 88 ? -6.363 -3.954 5.780 1.00 93.31 88 LEU A O 1
ATOM 675 N N . THR A 1 89 ? -4.692 -3.124 4.522 1.00 93.50 89 THR A N 1
ATOM 676 C CA . THR A 1 89 ? -4.445 -1.978 5.402 1.00 93.50 89 THR A CA 1
ATOM 677 C C . THR A 1 89 ? -5.615 -1.003 5.395 1.00 93.50 89 THR A C 1
ATOM 679 O O . THR A 1 89 ? -6.038 -0.572 6.467 1.00 93.50 89 THR A O 1
ATOM 682 N N . TRP A 1 90 ? -6.217 -0.732 4.234 1.00 93.94 90 TRP A N 1
ATOM 683 C CA . TRP A 1 90 ? -7.407 0.112 4.133 1.00 93.94 90 TRP A CA 1
ATOM 684 C C . TRP A 1 90 ? -8.590 -0.458 4.916 1.00 93.94 90 TRP A C 1
ATOM 686 O O . TRP A 1 90 ? -9.201 0.245 5.723 1.00 93.94 90 TRP A O 1
ATOM 696 N N . TYR A 1 91 ? -8.879 -1.751 4.750 1.00 94.62 91 TYR A N 1
ATOM 697 C CA . TYR A 1 91 ? -9.9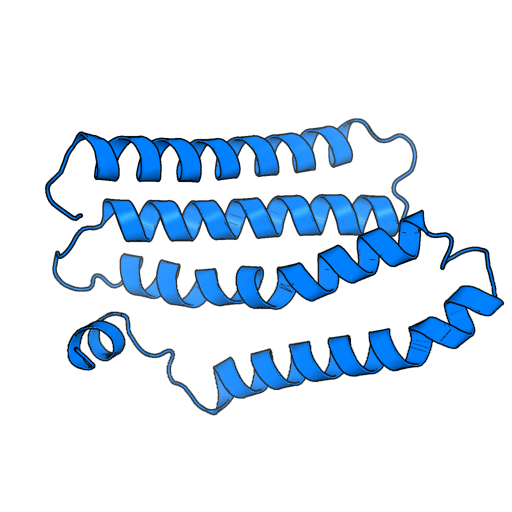42 -2.406 5.505 1.00 94.62 91 TYR A CA 1
ATOM 698 C C . TYR A 1 91 ? -9.678 -2.362 7.018 1.00 94.62 91 TYR A C 1
ATOM 700 O O . TYR A 1 91 ? -10.585 -2.076 7.800 1.00 94.62 91 TYR A O 1
ATOM 708 N N . GLY A 1 92 ? -8.424 -2.563 7.435 1.00 94.88 92 GLY A N 1
ATOM 709 C CA . GLY A 1 92 ? -8.004 -2.422 8.829 1.00 94.88 92 GLY A CA 1
ATOM 710 C C . GLY A 1 92 ? -8.223 -1.012 9.389 1.00 94.88 92 GLY A C 1
ATOM 711 O O . GLY A 1 92 ? -8.741 -0.874 10.497 1.00 94.88 92 GLY A O 1
ATOM 712 N N . VAL A 1 93 ? -7.889 0.030 8.619 1.00 94.75 93 VAL A N 1
ATOM 713 C CA . VAL A 1 93 ? -8.125 1.438 8.987 1.00 94.75 93 VAL A CA 1
ATOM 714 C C . VAL A 1 93 ? -9.621 1.708 9.153 1.00 94.75 93 VAL A C 1
ATOM 716 O O . VAL A 1 93 ? -10.032 2.214 10.199 1.00 94.75 93 VAL A O 1
ATOM 719 N N . VAL A 1 94 ? -10.446 1.314 8.177 1.00 95.19 94 VAL A N 1
ATOM 720 C CA . VAL A 1 94 ? -11.907 1.496 8.234 1.00 95.19 94 VAL A CA 1
ATOM 721 C C . VAL A 1 94 ? -12.499 0.799 9.459 1.00 95.19 94 VAL A C 1
ATOM 723 O O . VAL A 1 94 ? -13.300 1.394 10.177 1.00 95.19 94 VAL A O 1
ATOM 726 N N . LEU A 1 95 ? -12.077 -0.433 9.753 1.00 94.69 95 LEU A N 1
ATOM 727 C CA . LEU A 1 95 ? -12.537 -1.150 10.943 1.00 94.69 95 LEU A CA 1
ATOM 728 C C . LEU A 1 95 ? -12.102 -0.466 12.237 1.00 94.69 95 LEU A C 1
ATOM 730 O O . LEU A 1 95 ? -12.911 -0.321 13.156 1.00 94.69 95 LEU A O 1
ATOM 734 N N . TRP A 1 96 ? -10.839 -0.047 12.326 1.00 94.69 96 TRP A N 1
ATOM 735 C CA . TRP A 1 96 ? -10.312 0.590 13.527 1.00 94.69 96 TRP A CA 1
ATOM 736 C C . TRP A 1 96 ? -11.088 1.863 13.872 1.00 94.69 96 TRP A C 1
ATOM 738 O O . TRP A 1 96 ? -11.584 1.990 14.992 1.00 94.69 96 TRP A O 1
ATOM 748 N N . TYR A 1 97 ? -11.247 2.766 12.900 1.00 92.56 97 TYR A N 1
ATOM 749 C CA . TYR A 1 97 ? -11.973 4.024 13.090 1.00 92.56 97 TYR A CA 1
ATOM 750 C C . TYR A 1 97 ? -13.497 3.847 13.122 1.00 92.56 97 TYR A C 1
ATOM 752 O O . TYR A 1 97 ? -14.188 4.679 13.700 1.00 92.56 97 TYR A O 1
ATOM 760 N N . GLY A 1 98 ? -14.020 2.734 12.603 1.00 93.00 98 GLY A N 1
ATOM 761 C CA . GLY A 1 98 ? -15.413 2.318 12.780 1.00 93.00 98 GLY A CA 1
ATOM 762 C C . GLY A 1 98 ? -15.737 1.771 14.176 1.00 93.00 98 GLY A C 1
ATOM 763 O O . GLY A 1 98 ? -16.892 1.466 14.451 1.00 93.00 98 GLY A O 1
ATOM 764 N N . GLY A 1 99 ? -14.745 1.639 15.066 1.00 93.19 99 GLY A N 1
ATOM 765 C CA . GLY A 1 99 ? -14.956 1.218 16.452 1.00 93.19 99 GLY A CA 1
ATOM 766 C C . GLY A 1 99 ? -14.662 -0.255 16.730 1.00 93.19 99 GLY A C 1
ATOM 767 O O . GLY A 1 99 ? -15.049 -0.752 17.783 1.00 93.19 99 GLY A O 1
ATOM 768 N N . PHE A 1 100 ? -13.937 -0.967 15.857 1.00 92.12 100 PHE A N 1
ATOM 769 C CA . PHE A 1 100 ? -13.616 -2.396 16.035 1.00 92.12 100 PHE A CA 1
ATOM 770 C C . PHE A 1 100 ? -12.913 -2.709 17.367 1.00 92.12 100 PHE A C 1
ATOM 772 O O . PHE A 1 100 ? -13.079 -3.793 17.928 1.00 92.12 100 PHE A O 1
ATOM 779 N N . GLY A 1 101 ? -12.140 -1.754 17.896 1.00 86.81 101 GLY A N 1
ATOM 780 C CA . GLY A 1 101 ? -11.485 -1.867 19.199 1.00 86.81 101 GLY A CA 1
ATOM 781 C C . GLY A 1 101 ? -12.446 -1.811 20.390 1.00 86.81 101 GLY A C 1
ATOM 782 O O . GLY A 1 101 ? -12.136 -2.386 21.433 1.00 86.81 101 GLY A O 1
ATOM 783 N N . VAL A 1 102 ? -13.625 -1.206 20.227 1.00 92.38 102 VAL A N 1
ATOM 784 C CA . VAL A 1 102 ? -14.564 -0.874 21.310 1.00 92.38 102 VAL A CA 1
ATOM 785 C C . VAL A 1 102 ? -15.857 -1.683 21.196 1.00 92.38 102 VAL A C 1
ATOM 787 O O . VAL A 1 102 ? -16.232 -2.345 22.157 1.00 92.38 102 VAL A O 1
ATOM 790 N N . ASP A 1 103 ? -16.491 -1.716 20.021 1.00 95.00 103 ASP A N 1
ATOM 791 C CA . ASP A 1 103 ? -17.779 -2.378 19.792 1.00 95.00 103 ASP A CA 1
ATOM 792 C C . ASP A 1 103 ? -17.624 -3.911 19.631 1.00 95.00 103 ASP A C 1
ATOM 794 O O . ASP A 1 103 ? -17.035 -4.392 18.650 1.00 95.00 103 ASP A O 1
ATOM 798 N N . PRO A 1 104 ? -18.159 -4.727 20.564 1.00 91.88 104 PRO A N 1
ATOM 799 C CA . PRO A 1 104 ? -18.129 -6.185 20.460 1.00 91.88 104 PRO A CA 1
ATOM 800 C C . PRO A 1 104 ? -18.931 -6.735 19.270 1.00 91.88 104 PRO A C 1
ATOM 802 O O . PRO A 1 104 ? -18.553 -7.770 18.711 1.00 91.88 104 PRO A O 1
ATOM 805 N N . GLY A 1 105 ? -20.018 -6.066 18.870 1.00 94.62 105 GLY A N 1
ATOM 806 C CA . GLY A 1 105 ? -20.882 -6.474 17.764 1.00 94.62 105 GLY A CA 1
ATOM 807 C C . GLY A 1 105 ? -20.164 -6.362 16.423 1.00 94.62 105 GLY A C 1
ATOM 808 O O . GLY A 1 105 ? -20.088 -7.340 15.670 1.00 94.62 105 GLY A O 1
ATOM 809 N N . LEU A 1 106 ? -19.537 -5.208 16.175 1.00 93.31 106 LEU A N 1
ATOM 810 C CA . LEU A 1 106 ? -18.695 -4.990 14.999 1.00 93.31 106 LEU A CA 1
ATOM 811 C C . LEU A 1 106 ? -17.527 -5.983 14.956 1.00 93.31 106 LEU A C 1
ATOM 813 O O . LEU A 1 106 ? -17.267 -6.604 13.923 1.00 93.31 106 LEU A O 1
ATOM 817 N N . ARG A 1 107 ? -16.864 -6.210 16.097 1.00 92.88 107 ARG A N 1
ATOM 818 C CA . ARG A 1 107 ? -15.750 -7.162 16.193 1.00 92.88 107 ARG A CA 1
ATOM 819 C C . ARG A 1 107 ? -16.176 -8.579 15.834 1.00 92.88 107 ARG A C 1
ATOM 821 O O . ARG A 1 107 ? -15.493 -9.245 15.062 1.00 92.88 107 ARG A O 1
ATOM 828 N N . ARG A 1 108 ? -17.312 -9.049 16.355 1.00 92.94 108 ARG A N 1
ATOM 829 C CA . ARG A 1 108 ? -17.842 -10.384 16.045 1.00 92.94 108 ARG A CA 1
ATOM 830 C C . ARG A 1 108 ? -18.186 -10.520 14.561 1.00 92.94 108 ARG A C 1
ATOM 832 O O . ARG A 1 108 ? -17.856 -11.544 13.971 1.00 92.94 108 ARG A O 1
ATOM 839 N N . ARG A 1 109 ? -18.790 -9.490 13.960 1.00 94.44 109 ARG A N 1
ATOM 840 C CA . ARG A 1 109 ? -19.178 -9.484 12.541 1.00 94.44 109 ARG A CA 1
ATOM 841 C C . ARG A 1 109 ? -17.975 -9.479 11.599 1.00 94.44 109 ARG A C 1
ATOM 843 O O . ARG A 1 109 ? -17.970 -10.214 10.618 1.00 94.44 109 ARG A O 1
ATOM 850 N N . HIS A 1 110 ? -16.956 -8.676 11.899 1.00 95.06 110 HIS A N 1
ATOM 851 C CA . HIS A 1 110 ? -15.824 -8.454 10.994 1.00 95.06 110 HIS A CA 1
ATOM 852 C C . HIS A 1 110 ? -14.603 -9.332 11.278 1.00 95.06 110 HIS A C 1
ATOM 854 O O . HIS A 1 110 ? -13.666 -9.330 10.484 1.00 95.06 110 HIS A O 1
ATOM 860 N N . ARG A 1 111 ? -14.630 -10.148 12.338 1.00 92.00 111 ARG A N 1
ATOM 861 C CA . ARG A 1 111 ? -13.586 -11.137 12.648 1.00 92.00 111 ARG A CA 1
ATOM 862 C C . ARG A 1 111 ? -13.338 -12.133 11.518 1.00 92.00 111 ARG A C 1
ATOM 864 O O . ARG A 1 111 ? -12.193 -12.303 11.113 1.00 92.00 111 ARG A O 1
ATOM 871 N N . LEU A 1 112 ? -14.395 -12.775 11.015 1.00 94.06 112 LEU A N 1
ATOM 872 C CA . LEU A 1 112 ? -14.270 -13.758 9.937 1.00 94.06 112 LEU A CA 1
ATOM 873 C C . LEU A 1 112 ? -13.843 -13.098 8.611 1.00 94.06 112 LEU A C 1
ATOM 875 O O . LEU A 1 112 ? -12.855 -13.557 8.046 1.00 94.06 112 LEU A O 1
ATOM 879 N N . PRO A 1 113 ? -14.476 -12.001 8.141 1.00 94.44 113 PRO A N 1
ATOM 880 C CA . PRO A 1 113 ? -14.000 -11.282 6.958 1.00 94.44 113 PRO A CA 1
ATOM 881 C C . PRO A 1 113 ? -12.538 -10.834 7.054 1.00 94.44 113 PRO A C 1
ATOM 883 O O . PRO A 1 113 ? -11.798 -10.964 6.087 1.00 94.44 113 PRO A O 1
ATOM 886 N N . LEU A 1 114 ? -12.100 -10.345 8.221 1.00 92.94 114 LEU A N 1
ATOM 887 C CA . LEU A 1 114 ? -10.710 -9.940 8.434 1.00 92.94 114 LEU A CA 1
ATOM 888 C C . LEU A 1 114 ? -9.752 -11.135 8.351 1.00 92.94 114 LEU A C 1
ATOM 890 O O . LEU A 1 114 ? -8.701 -11.025 7.727 1.00 92.94 114 LEU A O 1
ATOM 894 N N . ALA A 1 115 ? -10.120 -12.279 8.935 1.00 94.19 115 ALA A N 1
ATOM 895 C CA . ALA A 1 115 ? -9.326 -13.502 8.850 1.00 94.19 115 ALA A CA 1
ATOM 896 C C . ALA A 1 115 ? -9.242 -14.036 7.413 1.00 94.19 115 ALA A C 1
ATOM 898 O O . ALA A 1 115 ? -8.160 -14.402 6.968 1.00 94.19 115 ALA A O 1
ATOM 899 N N . LEU A 1 116 ? -10.355 -14.034 6.673 1.00 95.25 116 LEU A N 1
ATOM 900 C CA . LEU A 1 116 ? -10.386 -14.449 5.268 1.00 95.25 116 LEU A CA 1
ATOM 901 C C . LEU A 1 116 ? -9.552 -13.520 4.384 1.00 95.25 116 LEU A C 1
ATOM 903 O O . LEU A 1 116 ? -8.807 -14.004 3.540 1.00 95.25 116 LEU A O 1
ATOM 907 N N . LEU A 1 117 ? -9.630 -12.204 4.598 1.00 93.81 117 LEU A N 1
ATOM 908 C CA . LEU A 1 117 ? -8.820 -11.238 3.860 1.00 93.81 117 LEU A CA 1
ATOM 909 C C . LEU A 1 117 ? -7.328 -11.390 4.182 1.00 93.81 117 LEU A C 1
ATOM 911 O O . LEU A 1 117 ? -6.501 -11.349 3.278 1.00 93.81 117 LEU A O 1
ATOM 915 N N . GLY A 1 118 ? -6.983 -11.609 5.455 1.00 94.00 118 GLY A N 1
ATOM 916 C CA . GLY A 1 118 ? -5.610 -11.895 5.869 1.00 94.00 118 GLY A CA 1
ATOM 917 C C . GLY A 1 118 ? -5.084 -13.201 5.269 1.00 94.00 118 GLY A C 1
ATOM 918 O O . GLY A 1 118 ? -3.970 -13.229 4.754 1.00 94.00 118 GLY A O 1
ATOM 919 N N . LEU A 1 119 ? -5.898 -14.261 5.268 1.00 95.38 119 LEU A N 1
ATOM 920 C CA . LEU A 1 119 ? -5.560 -15.535 4.635 1.00 95.38 119 LEU A CA 1
ATOM 921 C C . LEU A 1 119 ? -5.368 -15.370 3.128 1.00 95.38 119 LEU A C 1
ATOM 923 O O . LEU A 1 119 ? -4.395 -15.882 2.591 1.00 95.38 119 LEU A O 1
ATOM 927 N N . LEU A 1 120 ? -6.261 -14.638 2.457 1.00 93.56 120 LEU A N 1
ATOM 928 C CA . LEU A 1 120 ? -6.152 -14.353 1.031 1.00 93.56 120 LEU A CA 1
ATOM 929 C C . LEU A 1 120 ? -4.878 -13.565 0.725 1.00 93.56 120 LEU A C 1
ATOM 931 O O . LEU A 1 120 ? -4.160 -13.924 -0.196 1.00 93.56 120 LEU A O 1
ATOM 935 N N . PHE A 1 121 ? -4.563 -12.536 1.514 1.00 93.31 121 PHE A N 1
ATOM 936 C CA . PHE A 1 121 ? -3.319 -11.783 1.371 1.00 93.31 121 PHE A CA 1
ATOM 937 C C . PHE A 1 121 ? -2.094 -12.697 1.493 1.00 93.31 121 PHE A C 1
ATOM 939 O O . PHE A 1 121 ? -1.242 -12.695 0.610 1.00 93.31 121 PHE A O 1
ATOM 946 N N . VAL A 1 122 ? -2.027 -13.530 2.538 1.00 93.38 122 VAL A N 1
ATOM 947 C CA . VAL A 1 122 ? -0.917 -14.478 2.724 1.00 93.38 122 VAL A CA 1
ATOM 948 C C . VAL A 1 122 ? -0.861 -15.492 1.586 1.00 93.38 122 VAL A C 1
ATOM 950 O O . VAL A 1 122 ? 0.216 -15.747 1.065 1.00 93.38 122 VAL A O 1
ATOM 953 N N . ALA A 1 123 ? -1.999 -16.043 1.165 1.00 91.88 123 ALA A N 1
ATOM 954 C CA . ALA A 1 123 ? -2.067 -16.989 0.059 1.00 91.88 123 ALA A CA 1
ATOM 955 C C . ALA A 1 123 ? -1.590 -16.357 -1.253 1.00 91.88 123 ALA A C 1
ATOM 957 O O . ALA A 1 123 ? -0.849 -16.998 -1.988 1.00 91.88 123 ALA A O 1
ATOM 958 N N . LEU A 1 124 ? -1.955 -15.100 -1.520 1.00 88.69 124 LEU A N 1
ATOM 959 C CA . LEU A 1 124 ? -1.490 -14.358 -2.689 1.00 88.69 124 LEU A CA 1
ATOM 960 C C . LEU A 1 124 ? 0.005 -14.069 -2.609 1.00 88.69 124 LEU A C 1
ATOM 962 O O . LEU A 1 124 ? 0.684 -14.257 -3.604 1.00 88.69 124 LEU A O 1
ATOM 966 N N . VAL A 1 125 ? 0.536 -13.678 -1.448 1.00 88.12 125 VAL A N 1
ATOM 967 C CA . VAL A 1 125 ? 1.981 -13.476 -1.256 1.00 88.12 125 VAL A CA 1
ATOM 968 C C . VAL A 1 125 ? 2.744 -14.790 -1.430 1.00 88.12 125 VAL A C 1
ATOM 970 O O . VAL A 1 125 ? 3.743 -14.833 -2.139 1.00 88.12 125 VAL A O 1
ATOM 973 N N . VAL A 1 126 ? 2.270 -15.884 -0.832 1.00 88.69 126 VAL A N 1
ATOM 974 C CA . VAL A 1 126 ? 2.890 -17.206 -0.984 1.00 88.69 126 VAL A CA 1
ATOM 975 C C . VAL A 1 126 ? 2.816 -17.663 -2.431 1.00 88.69 126 VAL A C 1
ATOM 977 O O . VAL A 1 126 ? 3.834 -18.082 -2.959 1.00 88.69 126 VAL A O 1
ATOM 980 N N . ALA A 1 127 ? 1.664 -17.548 -3.095 1.00 84.94 127 ALA A N 1
ATOM 981 C CA . ALA A 1 127 ? 1.545 -17.851 -4.518 1.00 84.94 127 ALA A CA 1
ATOM 982 C C . ALA A 1 127 ? 2.512 -16.987 -5.338 1.00 84.94 127 ALA A C 1
ATOM 984 O O . ALA A 1 127 ? 3.261 -17.514 -6.150 1.00 84.94 127 ALA A O 1
ATOM 985 N N . PHE A 1 128 ? 2.584 -15.689 -5.046 1.00 79.75 128 PHE A N 1
ATOM 986 C CA . PHE A 1 128 ? 3.484 -14.750 -5.705 1.00 79.75 128 PHE A CA 1
ATOM 987 C C . PHE A 1 128 ? 4.958 -15.176 -5.610 1.00 79.75 128 PHE A C 1
ATOM 989 O O . PHE A 1 128 ? 5.668 -15.081 -6.603 1.00 79.75 128 PHE A O 1
ATOM 996 N N . PHE A 1 129 ? 5.398 -15.725 -4.472 1.00 78.38 129 PHE A N 1
ATOM 997 C CA . PHE A 1 129 ? 6.758 -16.258 -4.304 1.00 78.38 129 PHE A CA 1
ATOM 998 C C . PHE A 1 129 ? 6.938 -17.728 -4.735 1.00 78.38 129 PHE A C 1
ATOM 1000 O O . PHE A 1 129 ? 8.055 -18.136 -5.038 1.00 78.38 129 PHE A O 1
ATOM 1007 N N . ALA A 1 130 ? 5.880 -18.544 -4.732 1.00 79.00 130 ALA A N 1
ATOM 1008 C CA . ALA A 1 130 ? 5.955 -19.991 -4.960 1.00 79.00 130 ALA A CA 1
ATOM 1009 C C . ALA A 1 130 ? 5.681 -20.402 -6.413 1.00 79.00 130 ALA A C 1
ATOM 1011 O O . ALA A 1 130 ? 6.218 -21.411 -6.864 1.00 79.00 130 ALA A O 1
ATOM 1012 N N . THR A 1 131 ? 4.835 -19.665 -7.141 1.00 68.94 131 THR A N 1
ATOM 1013 C CA . THR A 1 131 ? 4.460 -19.997 -8.528 1.00 68.94 131 THR A CA 1
ATOM 1014 C C . THR A 1 131 ? 5.240 -19.211 -9.574 1.00 68.94 131 THR A C 1
ATOM 1016 O O . THR A 1 131 ? 5.205 -19.574 -10.745 1.00 68.94 131 THR A O 1
ATOM 1019 N N . ALA A 1 132 ? 5.944 -18.151 -9.178 1.00 56.06 132 ALA A N 1
ATOM 1020 C CA . ALA A 1 132 ? 6.711 -17.311 -10.080 1.00 56.06 132 ALA A CA 1
ATOM 1021 C C . ALA A 1 132 ? 8.130 -17.102 -9.531 1.00 56.06 132 ALA A C 1
ATOM 1023 O O . ALA A 1 132 ? 8.313 -16.522 -8.464 1.00 56.06 132 ALA A O 1
ATOM 1024 N N . GLY A 1 133 ? 9.152 -17.469 -10.311 1.00 59.03 133 GLY A N 1
ATOM 1025 C CA . GLY A 1 133 ? 10.217 -16.483 -10.489 1.00 59.03 133 GLY A CA 1
ATOM 1026 C C . GLY A 1 133 ? 9.499 -15.274 -11.073 1.00 59.03 133 GLY A C 1
ATOM 1027 O O . GLY A 1 133 ? 8.806 -15.447 -12.073 1.00 59.03 133 GLY A O 1
ATOM 1028 N N . LEU A 1 134 ? 9.491 -14.154 -10.349 1.00 56.12 134 LEU A N 1
ATOM 1029 C CA . LEU A 1 134 ? 8.664 -12.982 -10.646 1.00 56.12 134 LEU A CA 1
ATOM 1030 C C . LEU A 1 134 ? 8.605 -12.768 -12.160 1.00 56.12 134 LEU A C 1
ATOM 1032 O O . LEU A 1 134 ? 9.688 -12.744 -12.748 1.00 56.12 134 LEU A O 1
ATOM 1036 N N . PRO A 1 135 ? 7.407 -12.697 -12.794 1.00 59.06 135 PRO A N 1
ATOM 1037 C CA . PRO A 1 135 ? 7.329 -12.558 -14.239 1.00 59.06 135 PRO A CA 1
ATOM 1038 C C . PRO A 1 135 ? 8.158 -11.341 -14.564 1.00 59.06 135 PRO A C 1
ATOM 1040 O O . PRO A 1 135 ? 7.837 -10.230 -14.119 1.00 59.06 135 PRO A O 1
ATOM 1043 N N . SER A 1 136 ? 9.287 -11.591 -15.217 1.00 66.25 136 SER A N 1
ATOM 1044 C CA . SER A 1 136 ? 10.243 -10.534 -15.422 1.00 66.25 136 SER A CA 1
ATOM 1045 C C . SER A 1 136 ? 9.541 -9.495 -16.278 1.00 66.25 136 SER A C 1
ATOM 1047 O O . SER A 1 136 ? 8.625 -9.817 -17.045 1.00 66.25 136 SER A O 1
ATOM 1049 N N . PHE A 1 137 ? 9.933 -8.232 -16.167 1.00 63.62 137 PHE A N 1
ATOM 1050 C CA . PHE A 1 137 ? 9.344 -7.223 -17.047 1.00 63.62 137 PHE A CA 1
ATOM 1051 C C . PHE A 1 137 ? 9.445 -7.646 -18.534 1.00 63.62 137 PHE A C 1
ATOM 1053 O O . PHE A 1 137 ? 8.556 -7.352 -19.329 1.00 63.62 137 PHE A O 1
ATOM 1060 N N . VAL A 1 138 ? 10.476 -8.429 -18.879 1.00 65.69 138 VAL A N 1
ATOM 1061 C CA . VAL A 1 138 ? 10.657 -9.082 -20.184 1.00 65.69 138 VAL A CA 1
ATOM 1062 C C . VAL A 1 138 ? 9.512 -10.043 -20.523 1.00 65.69 138 VAL A C 1
ATOM 1064 O O . VAL A 1 138 ? 8.950 -9.945 -21.611 1.00 65.69 138 VAL A O 1
ATOM 1067 N N . ASP A 1 139 ? 9.125 -10.934 -19.610 1.00 66.75 139 ASP A N 1
ATOM 1068 C CA . ASP A 1 139 ? 8.030 -11.888 -19.834 1.00 66.75 139 ASP A CA 1
ATOM 1069 C C . ASP A 1 139 ? 6.691 -11.170 -20.035 1.00 66.75 139 ASP A C 1
ATOM 1071 O O . ASP A 1 139 ? 5.907 -11.541 -20.903 1.00 66.75 139 ASP A O 1
ATOM 1075 N N . ALA A 1 140 ? 6.447 -10.096 -19.277 1.00 65.38 140 ALA A N 1
ATOM 1076 C CA . ALA A 1 140 ? 5.233 -9.291 -19.403 1.00 65.38 140 ALA A CA 1
ATOM 1077 C C . ALA A 1 140 ? 5.140 -8.548 -20.748 1.00 65.38 140 ALA A C 1
ATOM 1079 O O . ALA A 1 140 ? 4.048 -8.415 -21.301 1.00 65.38 140 ALA A O 1
ATOM 1080 N N . VAL A 1 141 ? 6.269 -8.072 -21.286 1.00 63.72 141 VAL A N 1
ATOM 1081 C CA . VAL A 1 141 ? 6.318 -7.437 -22.615 1.00 63.72 141 VAL A CA 1
ATOM 1082 C C . VAL A 1 141 ? 6.138 -8.470 -23.730 1.00 63.72 141 VAL A C 1
ATOM 1084 O O . VAL A 1 141 ? 5.448 -8.180 -24.701 1.00 63.72 141 VAL A O 1
ATOM 1087 N N . ASN A 1 142 ? 6.683 -9.678 -23.571 1.00 63.34 142 ASN A N 1
ATOM 1088 C CA . ASN A 1 142 ? 6.593 -10.760 -24.562 1.00 63.34 142 ASN A CA 1
ATOM 1089 C C . ASN A 1 142 ? 5.211 -11.440 -24.644 1.00 63.34 142 ASN A C 1
ATOM 1091 O O . ASN A 1 142 ? 4.986 -12.253 -25.537 1.00 63.34 142 ASN A O 1
ATOM 1095 N N . LEU A 1 143 ? 4.295 -11.144 -23.715 1.00 60.12 143 LEU A N 1
ATOM 1096 C CA . LEU A 1 143 ? 2.896 -11.596 -23.750 1.00 60.12 143 LEU A CA 1
ATOM 1097 C C . LEU A 1 143 ? 1.985 -10.701 -24.616 1.00 60.12 143 LEU A C 1
ATOM 1099 O O . LEU A 1 143 ? 0.791 -10.990 -24.727 1.00 60.12 143 LEU A O 1
ATOM 1103 N N . ARG A 1 144 ? 2.519 -9.611 -25.185 1.00 49.69 144 ARG A N 1
ATOM 1104 C CA . ARG A 1 144 ? 1.846 -8.776 -26.193 1.00 49.69 144 ARG A CA 1
ATOM 1105 C C . ARG A 1 144 ? 2.131 -9.276 -27.601 1.00 49.69 144 ARG A C 1
ATOM 1107 O O . ARG A 1 144 ? 1.194 -9.178 -28.421 1.00 49.69 144 ARG A O 1
#

Secondary structure (DSSP, 8-state):
--S-HHHHHHHHHHHHHHHHHHHHHHHHHHHH-SS--HHHHHHHHHHHHHHHHHHHHHHHHHHTTS---HHHHHHHHHHHHHHHHHHHHHHHHHHHHTTTTT-HHHHHHHHHHHHHHHHHHHHHHHHHHHT-S---HHHHHHT-

Solvent-accessible surface area (backbone atoms only — not comparable to full-atom values): 7710 Å² total; per-residue (Å²): 92,88,82,46,62,87,55,48,51,56,53,46,51,51,32,44,50,51,17,51,51,25,40,49,50,21,48,50,51,69,74,68,51,90,68,87,43,72,50,54,54,37,47,30,50,38,24,40,32,51,12,51,30,22,48,25,51,32,53,53,57,72,56,44,84,56,80,79,42,74,66,52,35,50,34,55,62,56,31,49,54,31,62,62,44,44,64,58,32,49,53,50,34,54,39,41,77,71,33,41,87,74,41,66,67,56,34,64,67,45,46,59,60,50,50,51,52,50,50,48,44,51,51,50,53,48,44,52,66,71,78,33,82,65,79,41,56,57,55,65,59,73,75,109

pLDDT: mean 87.52, std 11.14, range [49.69, 98.25]

Mean predicted aligned error: 6.14 Å

Nearest PDB structures (foldseek):
  4xt3-assembly1_A  TM=6.202E-01  e=4.643E-01  Cytomegalovirus
  8hao-assembly1_R  TM=5.765E-01  e=5.129E-01  Homo sapiens
  8flq-assembly1_R  TM=5.603E-01  e=6.259E-01  Homo sapiens
  8ha0-assembly1_R  TM=5.819E-01  e=1.389E+00  Homo sapiens
  7uwb-assembly1_c  TM=3.138E-01  e=1.321E+00  Citrus x limon

Sequence (144 aa):
MTGFFWFDWPLLALSLANGIVLLWLGLVVLLNTERRTAGVMLLVAAAWLGSAFFAAHTAILASGEGPASAALNLWWEIGWLPLLALPLTWYGVVLWYGGFGVDPGLRRRHRLPLALLGLLFVALVVAFFATAGLPSFVDAVNLR

Foldseek 3Di:
DPPDCVVLVVVLVVLQVLLVVLQVVLVCLVPVDPDPDPLSVLSSVLSNLSNLLSVLVNVLSVVPPDDQDPVNQVSLLSNVLSVLCNVLSVVVNCCVVVQCVNDPVSVVVCVVVNVVSVVVSVVVVCCCVPVDPHCGVVNVVVVD